Protein AF-A0A4Q5LQJ1-F1 (afdb_monomer_lite)

Radius of gyration: 20.21 Å; chains: 1; bounding box: 76×36×58 Å

Structure (mmCIF, N/CA/C/O backbone):
data_AF-A0A4Q5LQJ1-F1
#
_entry.id   AF-A0A4Q5LQJ1-F1
#
loop_
_atom_site.group_PDB
_atom_site.id
_atom_site.type_symbol
_atom_site.label_atom_id
_atom_site.label_alt_id
_atom_site.label_comp_id
_atom_site.label_asym_id
_atom_site.label_entity_id
_atom_site.label_seq_id
_atom_site.pdbx_PDB_ins_code
_atom_site.Cartn_x
_atom_site.Cartn_y
_atom_site.Cartn_z
_atom_site.occupancy
_atom_site.B_iso_or_equiv
_atom_site.auth_seq_id
_atom_site.auth_comp_id
_atom_site.auth_asym_id
_atom_site.auth_atom_id
_atom_site.pdbx_PDB_model_num
ATOM 1 N N . MET A 1 1 ? -51.916 -8.415 37.589 1.00 42.84 1 MET A N 1
ATOM 2 C CA . MET A 1 1 ? -51.150 -9.551 37.032 1.00 42.84 1 MET A CA 1
ATOM 3 C C . MET A 1 1 ? -51.505 -9.706 35.561 1.00 42.84 1 MET A C 1
ATOM 5 O O . MET A 1 1 ? -52.642 -10.039 35.289 1.00 42.84 1 MET A O 1
ATOM 9 N N . ALA A 1 2 ? -50.569 -9.411 34.656 1.00 40.09 2 ALA A N 1
ATOM 10 C CA . ALA A 1 2 ? -50.370 -10.045 33.343 1.00 40.09 2 ALA A CA 1
ATOM 11 C C . ALA A 1 2 ? -49.259 -9.255 32.630 1.00 40.09 2 ALA A C 1
ATOM 13 O O . ALA A 1 2 ? -49.411 -8.078 32.316 1.00 40.09 2 ALA A O 1
ATOM 14 N N . LYS A 1 3 ? -48.095 -9.889 32.502 1.00 35.66 3 LYS A N 1
ATOM 15 C CA . LYS A 1 3 ? -46.914 -9.402 31.786 1.00 35.66 3 LYS A CA 1
ATOM 16 C C . LYS A 1 3 ? -47.061 -9.749 30.296 1.00 35.66 3 LYS A C 1
ATOM 18 O O . LYS A 1 3 ? -47.553 -10.836 30.024 1.00 35.66 3 LYS A O 1
ATOM 23 N N . ARG A 1 4 ? -46.378 -8.954 29.446 1.00 35.50 4 ARG A N 1
ATOM 24 C CA . ARG A 1 4 ? -45.616 -9.395 28.246 1.00 35.50 4 ARG A CA 1
ATOM 25 C C . ARG A 1 4 ? -46.485 -9.804 27.021 1.00 35.50 4 ARG A C 1
ATOM 27 O O . ARG A 1 4 ? -47.552 -10.355 27.194 1.00 35.50 4 ARG A O 1
ATOM 34 N N . GLU A 1 5 ? -46.154 -9.521 25.756 1.00 34.97 5 GLU A N 1
ATOM 35 C CA . GLU A 1 5 ? -44.853 -9.328 25.096 1.00 34.97 5 GLU A CA 1
ATOM 36 C C . GLU A 1 5 ? -44.957 -8.342 23.923 1.00 34.97 5 GLU A C 1
ATOM 38 O O . GLU A 1 5 ? -45.796 -8.478 23.037 1.00 34.97 5 GLU A O 1
ATOM 43 N N . SER A 1 6 ? -44.056 -7.361 23.899 1.00 35.09 6 SER A N 1
ATOM 44 C CA . SER A 1 6 ? -43.746 -6.555 22.726 1.00 35.09 6 SER A CA 1
ATOM 45 C C . SER A 1 6 ? -42.857 -7.371 21.785 1.00 35.09 6 SER A C 1
ATOM 47 O O . SER A 1 6 ? -41.702 -7.678 22.089 1.00 35.09 6 SER A O 1
ATOM 49 N N . SER A 1 7 ? -43.402 -7.725 20.624 1.00 35.75 7 SER A N 1
ATOM 50 C CA . SER A 1 7 ? -42.690 -8.375 19.526 1.00 35.75 7 SER A CA 1
ATOM 51 C C . SER A 1 7 ? -41.632 -7.430 18.948 1.00 35.75 7 SER A C 1
ATOM 53 O O . SER A 1 7 ? -41.900 -6.617 18.064 1.00 35.75 7 SER A O 1
ATOM 55 N N . THR A 1 8 ? -40.409 -7.525 19.462 1.00 35.72 8 THR A N 1
ATOM 56 C CA . THR A 1 8 ? -39.230 -6.905 18.856 1.00 35.72 8 THR A CA 1
ATOM 57 C C . THR A 1 8 ? -38.833 -7.736 17.640 1.00 35.72 8 THR A C 1
ATOM 59 O O . THR A 1 8 ? -38.260 -8.819 17.758 1.00 35.72 8 THR A O 1
ATOM 62 N N . HIS A 1 9 ? -39.150 -7.229 16.448 1.00 36.88 9 HIS A N 1
ATOM 63 C CA . HIS A 1 9 ? -38.591 -7.726 15.197 1.00 36.88 9 HIS A CA 1
ATOM 64 C C . HIS A 1 9 ? -37.061 -7.600 15.258 1.00 36.88 9 HIS A C 1
ATOM 66 O O . HIS A 1 9 ? -36.495 -6.534 15.023 1.00 36.88 9 HIS A O 1
ATOM 72 N N . LYS A 1 10 ? -36.373 -8.704 15.575 1.00 35.22 10 LYS A N 1
ATOM 73 C CA . LYS A 1 10 ? -34.945 -8.863 15.288 1.00 35.22 10 LYS A CA 1
ATOM 74 C C . LYS A 1 10 ? -34.782 -8.840 13.770 1.00 35.22 10 LYS A C 1
ATOM 76 O O . LYS A 1 10 ? -34.970 -9.861 13.109 1.00 35.22 10 LYS A O 1
ATOM 81 N N . GLN A 1 11 ? -34.442 -7.679 13.215 1.00 36.72 11 GLN A N 1
ATOM 82 C CA . GLN A 1 11 ? -33.848 -7.610 11.885 1.00 36.72 11 GLN A CA 1
ATOM 83 C C . GLN A 1 11 ? -32.551 -8.426 11.925 1.00 36.72 11 GLN A C 1
ATOM 85 O O . GLN A 1 11 ? -31.574 -8.045 12.568 1.00 36.72 11 GLN A O 1
ATOM 90 N N . LYS A 1 12 ? -32.568 -9.595 11.279 1.00 36.19 12 LYS A N 1
ATOM 91 C CA . LYS A 1 12 ? -31.356 -10.346 10.958 1.00 36.19 12 LYS A CA 1
ATOM 92 C C . LYS A 1 12 ? -30.508 -9.461 10.046 1.00 36.19 12 LYS A C 1
ATOM 94 O O . LYS A 1 12 ? -30.896 -9.209 8.909 1.00 36.19 12 LYS A O 1
ATOM 99 N N . GLN A 1 13 ? -29.372 -8.988 10.552 1.00 34.97 13 GLN A N 1
ATOM 100 C CA . GLN A 1 13 ? -28.319 -8.440 9.703 1.00 34.97 13 GLN A CA 1
ATOM 101 C C . GLN A 1 13 ? -27.871 -9.530 8.714 1.00 34.97 13 GLN A C 1
ATOM 103 O O . GLN A 1 13 ? -27.708 -10.684 9.126 1.00 34.97 13 GLN A O 1
ATOM 108 N N . PRO A 1 14 ? -27.692 -9.206 7.423 1.00 34.34 14 PRO A N 1
ATOM 109 C CA . PRO A 1 14 ? -27.139 -10.150 6.467 1.00 34.34 14 PRO A CA 1
ATOM 110 C C . PRO A 1 14 ? -25.692 -10.476 6.858 1.00 34.34 14 PRO A C 1
ATOM 112 O O . PRO A 1 14 ? -24.873 -9.583 7.078 1.00 34.34 14 PRO A O 1
ATOM 115 N N . ALA A 1 15 ? -25.388 -11.770 6.955 1.00 38.59 15 ALA A N 1
ATOM 116 C CA . ALA A 1 15 ? -24.025 -12.263 7.080 1.00 38.59 15 ALA A CA 1
ATOM 117 C C . ALA A 1 15 ? -23.238 -11.836 5.831 1.00 38.59 15 ALA A C 1
ATOM 119 O O . ALA A 1 15 ? -23.571 -12.260 4.727 1.00 38.59 15 ALA A O 1
ATOM 120 N N . GLY A 1 16 ? -22.238 -10.967 6.000 1.00 38.38 16 GLY A N 1
ATOM 121 C CA . GLY A 1 16 ? -21.373 -10.515 4.904 1.00 38.38 16 GLY A CA 1
ATOM 122 C C . GLY A 1 16 ? -21.174 -9.004 4.773 1.00 38.38 16 GLY A C 1
ATOM 123 O O . GLY A 1 16 ? -20.521 -8.578 3.826 1.00 38.38 16 GLY A O 1
ATOM 124 N N . ALA A 1 17 ? -21.686 -8.176 5.689 1.00 33.09 17 ALA A N 1
ATOM 125 C CA . ALA A 1 17 ? -21.249 -6.782 5.745 1.00 33.09 17 ALA A CA 1
ATOM 126 C C . ALA A 1 17 ? -19.784 -6.733 6.229 1.00 33.09 17 ALA A C 1
ATOM 128 O O . ALA A 1 17 ? -19.490 -7.327 7.272 1.00 33.09 17 ALA A O 1
ATOM 129 N N . PRO A 1 18 ? -18.856 -6.073 5.508 1.00 41.44 18 PRO A N 1
ATOM 130 C CA . PRO A 1 18 ? -17.486 -5.935 5.980 1.00 41.44 18 PRO A CA 1
ATOM 131 C C . PRO A 1 18 ? -17.521 -5.225 7.335 1.00 41.44 18 PRO A C 1
ATOM 133 O O . PRO A 1 18 ? -18.136 -4.163 7.460 1.00 41.44 18 PRO A O 1
ATOM 136 N N . LEU A 1 19 ? -16.902 -5.844 8.352 1.00 42.09 19 LEU A N 1
ATOM 137 C CA . LEU A 1 19 ? -16.631 -5.192 9.634 1.00 42.09 19 LEU A CA 1
ATOM 138 C C . LEU A 1 19 ? -16.093 -3.804 9.327 1.00 42.09 19 LEU A C 1
ATOM 140 O O . LEU A 1 19 ? -15.136 -3.728 8.559 1.00 42.09 19 LEU A O 1
ATOM 144 N N . HIS A 1 20 ? -16.735 -2.774 9.894 1.00 45.91 20 HIS A N 1
ATOM 145 C CA . HIS A 1 20 ? -16.397 -1.358 9.770 1.00 45.91 20 HIS A CA 1
ATOM 146 C C . HIS A 1 20 ? -14.928 -1.163 9.403 1.00 45.91 20 HIS A C 1
ATOM 148 O O . HIS A 1 20 ? -14.052 -1.108 10.266 1.00 45.91 20 HIS A O 1
ATOM 154 N N . THR A 1 21 ? -14.666 -1.093 8.100 1.00 51.84 21 THR A N 1
ATOM 155 C CA . THR A 1 21 ? -13.377 -0.673 7.593 1.00 51.84 21 THR A CA 1
ATOM 156 C C . THR A 1 21 ? -13.195 0.721 8.123 1.00 51.84 21 THR A C 1
ATOM 158 O O . THR A 1 21 ? -14.037 1.581 7.864 1.00 51.84 21 THR A O 1
ATOM 161 N N . ALA A 1 22 ? -12.140 0.947 8.899 1.00 55.78 22 ALA A N 1
ATOM 162 C CA . ALA A 1 22 ? -11.704 2.305 9.121 1.00 55.78 22 ALA A CA 1
ATOM 163 C C . ALA A 1 22 ? -11.622 2.958 7.731 1.00 55.78 22 ALA A C 1
ATOM 165 O O . ALA A 1 22 ? -10.994 2.392 6.835 1.00 55.78 22 ALA A O 1
ATOM 166 N N . ASP A 1 23 ? -12.313 4.085 7.528 1.00 74.12 23 ASP A N 1
ATOM 167 C CA . ASP A 1 23 ? -12.280 4.884 6.294 1.00 74.12 23 ASP A CA 1
ATOM 168 C C . ASP A 1 23 ? -10.903 5.551 6.141 1.00 74.12 23 ASP A C 1
ATOM 170 O O . ASP A 1 23 ? -10.759 6.767 6.011 1.00 74.12 23 ASP A O 1
ATOM 174 N N . VAL A 1 24 ? -9.860 4.737 6.229 1.00 87.69 24 VAL A N 1
ATOM 175 C CA . VAL A 1 24 ? -8.495 5.129 6.490 1.00 87.69 24 VAL A CA 1
ATOM 176 C C . VAL A 1 24 ? -7.604 4.485 5.453 1.00 87.69 24 VAL A C 1
ATOM 178 O O . VAL A 1 24 ? -7.597 3.270 5.254 1.00 87.69 24 VAL A O 1
ATOM 181 N N . THR A 1 25 ? -6.794 5.327 4.831 1.00 90.88 25 THR A N 1
ATOM 182 C CA . THR A 1 25 ? -5.714 4.896 3.955 1.00 90.88 25 THR A CA 1
ATOM 183 C C . THR A 1 25 ? -4.382 5.187 4.636 1.00 90.88 25 THR A C 1
ATOM 185 O O . THR A 1 25 ? -4.111 6.321 5.031 1.00 90.88 25 THR A O 1
ATOM 188 N N . LEU A 1 26 ? -3.525 4.178 4.757 1.00 93.12 26 LEU A N 1
ATOM 189 C CA . LEU A 1 26 ? -2.128 4.362 5.131 1.00 93.12 26 LEU A CA 1
ATOM 190 C C . LEU A 1 26 ? -1.334 4.740 3.884 1.00 93.12 26 LEU A C 1
ATOM 192 O O . LEU A 1 26 ? -1.354 4.009 2.892 1.00 93.12 26 LEU A O 1
ATOM 196 N N . LYS A 1 27 ? -0.622 5.865 3.938 1.00 94.50 27 LYS A N 1
ATOM 197 C CA . LYS A 1 27 ? 0.306 6.283 2.888 1.00 94.50 27 LYS A CA 1
ATOM 198 C C . LYS A 1 27 ? 1.734 6.174 3.398 1.00 94.50 27 LYS A C 1
ATOM 200 O O . LYS A 1 27 ? 2.136 6.940 4.270 1.00 94.50 27 LYS A O 1
ATOM 205 N N . PHE A 1 28 ? 2.500 5.280 2.793 1.00 91.94 28 PHE A N 1
ATOM 206 C CA . PHE A 1 28 ? 3.935 5.159 2.986 1.00 91.94 28 PHE A CA 1
ATOM 207 C C . PHE A 1 28 ? 4.669 5.933 1.893 1.00 91.94 28 PHE A C 1
ATOM 209 O O . PHE A 1 28 ? 4.315 5.808 0.724 1.00 91.94 28 PHE A O 1
ATOM 216 N N . THR A 1 29 ? 5.693 6.699 2.258 1.00 89.81 29 THR A N 1
ATOM 217 C CA . THR A 1 29 ? 6.551 7.438 1.325 1.00 89.81 29 THR A CA 1
ATOM 218 C C . THR A 1 29 ? 7.993 6.987 1.504 1.00 89.81 29 THR A C 1
ATOM 220 O O . THR A 1 29 ? 8.502 6.981 2.626 1.00 89.81 29 THR A O 1
ATOM 223 N N . PHE A 1 30 ? 8.642 6.640 0.398 1.00 84.00 30 PHE A N 1
ATOM 224 C CA . PHE A 1 30 ? 10.056 6.307 0.337 1.00 84.00 30 PHE A CA 1
ATOM 225 C C . PHE A 1 30 ? 10.876 7.521 -0.100 1.00 84.00 30 PHE A C 1
ATOM 227 O O . PHE A 1 30 ? 10.671 8.057 -1.192 1.00 84.00 30 PHE A O 1
ATOM 234 N N . ASN A 1 31 ? 11.846 7.909 0.725 1.00 77.06 31 ASN A N 1
ATOM 235 C CA . ASN A 1 31 ? 12.819 8.946 0.390 1.00 77.06 31 ASN A CA 1
ATOM 236 C C . ASN A 1 31 ? 14.144 8.295 -0.025 1.00 77.06 31 ASN A C 1
ATOM 238 O O . ASN A 1 31 ? 14.927 7.887 0.832 1.00 77.06 31 ASN A O 1
ATOM 242 N N . TYR A 1 32 ? 14.395 8.177 -1.330 1.00 68.81 32 TYR A N 1
ATOM 243 C CA . TYR A 1 32 ? 15.648 7.615 -1.844 1.00 68.81 32 TYR A CA 1
ATOM 244 C C . TYR A 1 32 ? 16.710 8.709 -2.021 1.00 68.81 32 TYR A C 1
ATOM 246 O O . TYR A 1 32 ? 16.434 9.697 -2.701 1.00 68.81 32 TYR A O 1
ATOM 254 N N . PRO A 1 33 ? 17.936 8.532 -1.498 1.00 48.44 33 PRO A N 1
ATOM 255 C CA . PRO A 1 33 ? 19.028 9.487 -1.704 1.00 48.44 33 PRO A CA 1
ATOM 256 C C . PRO A 1 33 ? 19.666 9.440 -3.113 1.00 48.44 33 PRO A C 1
ATOM 258 O O . PRO A 1 33 ? 20.594 10.193 -3.380 1.00 48.44 33 PRO A O 1
ATOM 261 N N . GLY A 1 34 ? 19.171 8.611 -4.040 1.00 49.78 34 GLY A N 1
ATOM 262 C CA . GLY A 1 34 ? 19.635 8.550 -5.432 1.00 49.78 34 GLY A CA 1
ATOM 263 C C . GLY A 1 34 ? 18.786 7.595 -6.278 1.00 49.78 34 GLY A C 1
ATOM 264 O O . GLY A 1 34 ? 18.346 6.555 -5.790 1.00 49.78 34 GLY A O 1
ATOM 265 N N . TYR A 1 35 ? 18.514 7.954 -7.537 1.00 44.25 35 TYR A N 1
ATOM 266 C CA . TYR A 1 35 ? 17.724 7.142 -8.471 1.00 44.25 35 TYR A CA 1
ATOM 267 C C . TYR A 1 35 ? 18.637 6.197 -9.264 1.00 44.25 35 TYR A C 1
ATOM 269 O O . TYR A 1 35 ? 19.268 6.608 -10.231 1.00 44.25 35 TYR A O 1
ATOM 277 N N . GLY A 1 36 ? 18.683 4.924 -8.867 1.00 50.81 36 GLY A N 1
ATOM 278 C CA . GLY A 1 36 ? 19.368 3.848 -9.606 1.00 50.81 36 GLY A CA 1
ATOM 279 C C . GLY A 1 36 ? 18.536 2.568 -9.735 1.00 50.81 36 GLY A C 1
ATOM 280 O O . GLY A 1 36 ? 19.068 1.499 -10.005 1.00 50.81 36 GLY A O 1
ATOM 281 N N . CYS A 1 37 ? 17.229 2.651 -9.483 1.00 57.00 37 CYS A N 1
ATOM 282 C CA . CYS A 1 37 ? 16.379 1.488 -9.277 1.00 57.00 37 CYS A CA 1
ATOM 283 C C . CYS A 1 37 ? 15.578 1.109 -10.532 1.00 57.00 37 CYS A C 1
ATOM 285 O O . CYS A 1 37 ? 14.920 1.958 -11.138 1.00 57.00 37 CYS A O 1
ATOM 287 N N . ASN A 1 38 ? 15.551 -0.186 -10.869 1.00 72.38 38 ASN A N 1
ATOM 288 C CA . ASN A 1 38 ? 14.529 -0.742 -11.750 1.00 72.38 38 ASN A CA 1
ATOM 289 C C . ASN A 1 38 ? 13.165 -0.665 -11.043 1.00 72.38 38 ASN A C 1
ATOM 291 O O . ASN A 1 38 ? 12.794 -1.521 -10.237 1.00 72.38 38 ASN A O 1
ATOM 295 N N . ILE A 1 39 ? 12.421 0.399 -11.353 1.00 78.81 39 ILE A N 1
ATOM 296 C CA . ILE A 1 39 ? 11.144 0.760 -10.722 1.00 78.81 39 ILE A CA 1
ATOM 297 C C . ILE A 1 39 ? 10.175 -0.429 -10.674 1.00 78.81 39 ILE A C 1
ATOM 299 O O . ILE A 1 39 ? 9.456 -0.600 -9.691 1.00 78.81 39 ILE A O 1
ATOM 303 N N . ARG A 1 40 ? 10.140 -1.259 -11.723 1.00 80.69 40 ARG A N 1
ATOM 304 C CA . ARG A 1 40 ? 9.214 -2.394 -11.799 1.00 80.69 40 ARG A CA 1
ATOM 305 C C . ARG A 1 40 ? 9.589 -3.497 -10.815 1.00 80.69 40 ARG A C 1
ATOM 307 O O . ARG A 1 40 ? 8.720 -3.976 -10.091 1.00 80.69 40 ARG A O 1
ATOM 314 N N . GLU A 1 41 ? 10.862 -3.877 -10.765 1.00 77.38 41 GLU A N 1
ATOM 315 C CA . GLU A 1 41 ? 11.366 -4.897 -9.833 1.00 77.38 41 GLU A CA 1
ATOM 316 C C . GLU A 1 41 ? 11.150 -4.476 -8.381 1.00 77.38 41 GLU A C 1
ATOM 318 O O . GLU A 1 41 ? 10.720 -5.281 -7.555 1.00 77.38 41 GLU A O 1
ATOM 323 N N . HIS A 1 42 ? 11.332 -3.191 -8.084 1.00 80.00 42 HIS A N 1
ATOM 324 C CA . HIS A 1 42 ? 11.080 -2.674 -6.749 1.00 80.00 42 HIS A CA 1
ATOM 325 C C . HIS A 1 42 ? 9.609 -2.783 -6.327 1.00 80.00 42 HIS A C 1
ATOM 327 O O . HIS A 1 42 ? 9.310 -3.259 -5.229 1.00 80.00 42 HIS A O 1
ATOM 333 N N . LYS A 1 43 ? 8.674 -2.433 -7.218 1.00 84.00 43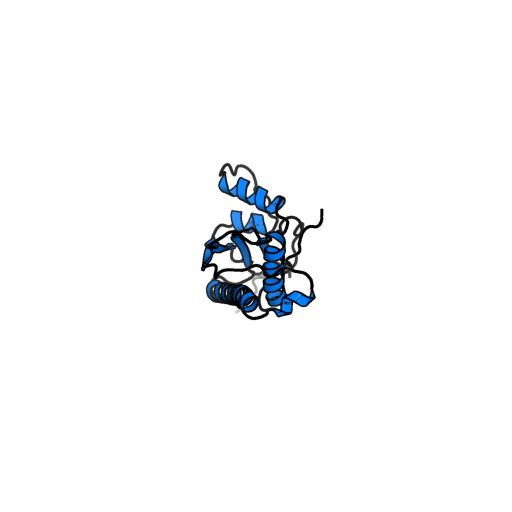 LYS A N 1
ATOM 334 C CA . LYS A 1 43 ? 7.241 -2.636 -6.958 1.00 84.00 43 LYS A CA 1
ATOM 335 C C . LYS A 1 43 ? 6.900 -4.117 -6.752 1.00 84.00 43 LYS A C 1
ATOM 337 O O . LYS A 1 43 ? 6.095 -4.428 -5.877 1.00 84.00 43 LYS A O 1
ATOM 342 N N . ILE A 1 44 ? 7.538 -5.026 -7.500 1.00 83.94 44 ILE A N 1
ATOM 343 C CA . ILE A 1 44 ? 7.381 -6.481 -7.319 1.00 83.94 44 ILE A CA 1
ATOM 344 C C . ILE A 1 44 ? 7.862 -6.913 -5.928 1.00 83.94 44 ILE A C 1
ATOM 346 O O . ILE A 1 44 ? 7.175 -7.693 -5.268 1.00 83.94 44 ILE A O 1
ATOM 350 N N . LEU A 1 45 ? 9.011 -6.416 -5.464 1.00 83.62 45 LEU A N 1
ATOM 351 C CA . LEU A 1 45 ? 9.540 -6.733 -4.133 1.00 83.62 45 LEU A CA 1
ATOM 352 C C . LEU A 1 45 ? 8.617 -6.237 -3.013 1.00 83.62 45 LEU A C 1
ATOM 354 O O . LEU A 1 45 ? 8.328 -6.996 -2.082 1.00 83.62 45 LEU A O 1
ATOM 358 N N . ILE A 1 46 ? 8.089 -5.015 -3.135 1.00 88.31 46 ILE A N 1
ATOM 359 C CA . ILE A 1 46 ? 7.079 -4.486 -2.206 1.00 88.31 46 ILE A CA 1
ATOM 360 C C . ILE A 1 46 ? 5.849 -5.398 -2.192 1.00 88.31 46 ILE A C 1
ATOM 362 O O . ILE A 1 46 ? 5.431 -5.848 -1.125 1.00 88.31 46 ILE A O 1
ATOM 366 N N . ALA A 1 47 ? 5.283 -5.691 -3.368 1.00 89.50 47 ALA A N 1
ATOM 367 C CA . ALA A 1 47 ? 4.084 -6.514 -3.490 1.00 89.50 47 ALA A CA 1
ATOM 368 C C . ALA A 1 47 ? 4.289 -7.903 -2.868 1.00 89.50 47 ALA A C 1
ATOM 370 O O . ALA A 1 47 ? 3.446 -8.355 -2.099 1.00 89.50 47 ALA A O 1
ATOM 371 N N . ARG A 1 48 ? 5.434 -8.551 -3.126 1.00 86.06 48 ARG A N 1
ATOM 372 C CA . ARG A 1 48 ? 5.796 -9.840 -2.513 1.00 86.06 48 ARG A CA 1
ATOM 373 C C . ARG A 1 48 ? 5.862 -9.752 -0.992 1.00 86.06 48 ARG A C 1
ATOM 375 O O . ARG A 1 48 ? 5.219 -10.549 -0.320 1.00 86.06 48 ARG A O 1
ATOM 382 N N . THR A 1 49 ? 6.571 -8.757 -0.464 1.00 89.38 49 THR A N 1
ATOM 383 C CA . THR A 1 49 ? 6.723 -8.552 0.985 1.00 89.38 49 THR A CA 1
ATOM 384 C C . THR A 1 49 ? 5.370 -8.380 1.671 1.00 89.38 49 THR A C 1
ATOM 386 O O . THR A 1 49 ? 5.111 -8.980 2.713 1.00 89.38 49 THR A O 1
ATOM 389 N N . LEU A 1 50 ? 4.478 -7.583 1.082 1.00 91.69 50 LEU A N 1
ATOM 390 C CA . LEU A 1 50 ? 3.143 -7.367 1.631 1.00 91.69 50 LEU A CA 1
ATOM 391 C C . LEU A 1 50 ? 2.248 -8.610 1.462 1.00 91.69 50 LEU A C 1
ATOM 393 O O . LEU A 1 50 ? 1.523 -8.963 2.390 1.00 91.69 50 LEU A O 1
ATOM 397 N N . ASN A 1 51 ? 2.341 -9.321 0.333 1.00 88.50 51 ASN A N 1
ATOM 398 C CA . ASN A 1 51 ? 1.615 -10.574 0.103 1.00 88.50 51 ASN A CA 1
ATOM 399 C C . ASN A 1 51 ? 2.011 -11.668 1.099 1.00 88.50 51 ASN A C 1
ATOM 401 O O . ASN A 1 51 ? 1.152 -12.440 1.519 1.00 88.50 51 ASN A O 1
ATOM 405 N N . GLU A 1 52 ? 3.274 -11.729 1.524 1.00 89.00 52 GLU A N 1
ATOM 406 C CA . GLU A 1 52 ? 3.693 -12.658 2.576 1.00 89.00 52 GLU A CA 1
ATOM 407 C C . GLU A 1 52 ? 2.950 -12.399 3.892 1.00 89.00 52 GLU A C 1
ATOM 409 O O . GLU A 1 52 ? 2.495 -13.349 4.531 1.00 89.00 52 GLU A O 1
ATOM 414 N N . LEU A 1 53 ? 2.779 -11.131 4.285 1.00 91.19 53 LEU A N 1
ATOM 415 C CA . LEU A 1 53 ? 2.008 -10.772 5.482 1.00 91.19 53 LEU A CA 1
ATOM 416 C C . LEU A 1 53 ? 0.539 -11.189 5.342 1.00 91.19 53 LEU A C 1
ATOM 418 O O . LEU A 1 53 ? -0.038 -11.719 6.294 1.00 91.19 53 LEU A O 1
ATOM 422 N N . VAL A 1 54 ? -0.039 -11.002 4.150 1.00 89.06 54 VAL A N 1
ATOM 423 C CA . VAL A 1 54 ? -1.416 -11.423 3.853 1.00 89.06 54 VAL A CA 1
ATOM 424 C C . VAL A 1 54 ? -1.559 -12.944 3.908 1.00 89.06 54 VAL A C 1
ATOM 426 O O . VAL A 1 54 ? -2.453 -13.449 4.581 1.00 89.06 54 VAL A O 1
ATOM 429 N N . SER A 1 55 ? -0.639 -13.695 3.298 1.00 86.12 55 SER A N 1
ATOM 430 C CA . SER A 1 55 ? -0.668 -15.168 3.308 1.00 86.12 55 SER A CA 1
ATOM 431 C C . SER A 1 55 ? -0.529 -15.773 4.708 1.00 86.12 55 SER A C 1
ATOM 433 O O . SER A 1 55 ? -1.059 -16.848 4.973 1.00 86.12 55 SER A O 1
ATOM 435 N N . LYS A 1 56 ? 0.154 -15.070 5.621 1.00 90.06 56 LYS A N 1
ATOM 436 C CA . LYS A 1 56 ? 0.318 -15.467 7.028 1.00 90.06 56 LYS A CA 1
ATOM 437 C C . LYS A 1 56 ? -0.873 -15.051 7.901 1.00 90.06 56 LYS A C 1
ATOM 439 O O . LYS A 1 56 ? -0.837 -15.286 9.105 1.00 90.06 56 LYS A O 1
ATOM 444 N N . GLY A 1 57 ? -1.886 -14.392 7.332 1.00 86.56 57 GLY A N 1
ATOM 445 C CA . GLY A 1 57 ? -3.033 -13.856 8.069 1.00 86.56 57 GLY A CA 1
ATOM 446 C C . GLY A 1 57 ? -2.684 -12.697 9.011 1.00 86.56 57 GLY A C 1
ATOM 447 O O . GLY A 1 57 ? -3.474 -12.364 9.886 1.00 86.56 57 GLY A O 1
ATOM 448 N N . GLN A 1 58 ? -1.502 -12.088 8.860 1.00 90.69 58 GLN A N 1
ATOM 449 C CA . GLN A 1 58 ? -1.037 -10.983 9.711 1.00 90.69 58 GLN A CA 1
ATOM 450 C C . GLN A 1 58 ? -1.542 -9.620 9.227 1.00 90.69 58 GLN A C 1
ATOM 452 O O . GLN A 1 58 ? -1.499 -8.641 9.969 1.00 90.69 58 GLN A O 1
ATOM 457 N N . LEU A 1 59 ? -1.972 -9.547 7.968 1.00 89.94 59 LEU A N 1
ATOM 458 C CA . LEU A 1 59 ? -2.444 -8.335 7.324 1.00 89.94 59 LEU A CA 1
ATOM 459 C C . LEU A 1 59 ? -3.606 -8.677 6.393 1.00 89.94 59 LEU A C 1
ATOM 461 O O . LEU A 1 59 ? -3.557 -9.653 5.655 1.00 89.94 59 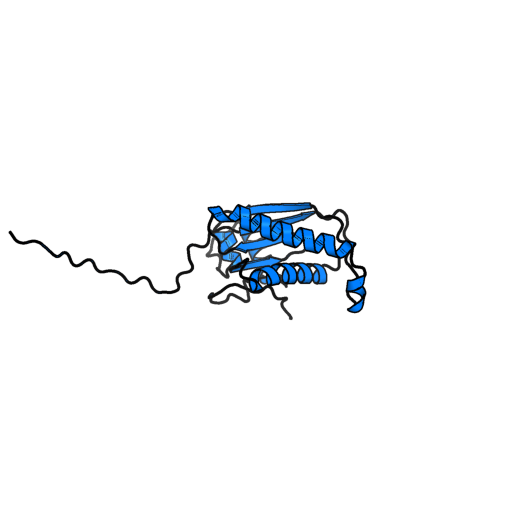LEU A O 1
ATOM 465 N N . VAL A 1 60 ? -4.638 -7.847 6.393 1.00 89.06 60 VAL A N 1
ATOM 466 C CA . VAL A 1 60 ? -5.754 -7.934 5.448 1.00 89.06 60 VAL A CA 1
ATOM 467 C C . VAL A 1 60 ? -5.837 -6.577 4.761 1.00 89.06 60 VAL A C 1
ATOM 469 O O . VAL A 1 60 ? -5.836 -5.547 5.433 1.00 89.06 60 VAL A O 1
ATOM 472 N N .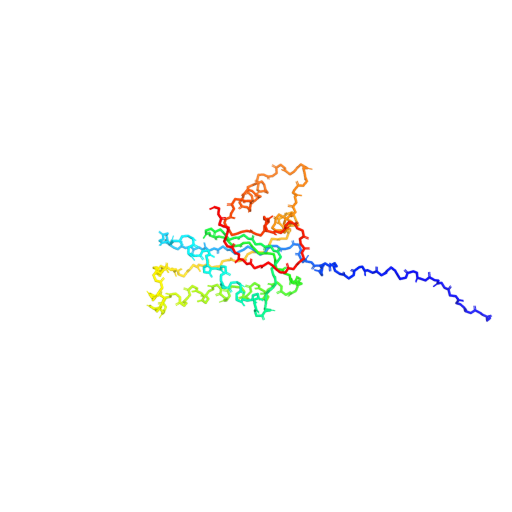 ILE A 1 61 ? -5.848 -6.562 3.428 1.00 88.00 61 ILE A N 1
ATOM 473 C CA . ILE A 1 61 ? -5.825 -5.338 2.616 1.00 88.00 61 ILE A CA 1
ATOM 474 C C . ILE A 1 61 ? -7.041 -5.344 1.698 1.00 88.00 61 ILE A C 1
ATOM 476 O O . ILE A 1 61 ? -7.237 -6.303 0.958 1.00 88.00 61 ILE A O 1
ATOM 480 N N . TYR A 1 62 ? -7.837 -4.279 1.714 1.00 85.75 62 TYR A N 1
ATOM 481 C CA . TYR A 1 62 ? -8.993 -4.123 0.821 1.00 85.75 62 TYR A CA 1
ATOM 482 C C . TYR A 1 62 ? -8.714 -3.243 -0.394 1.00 85.75 62 TYR A C 1
ATOM 484 O O . TYR A 1 62 ? -9.458 -3.277 -1.370 1.00 85.75 62 TYR A O 1
ATOM 492 N N . GLY A 1 63 ? -7.646 -2.452 -0.354 1.00 87.12 63 GLY A N 1
ATOM 493 C CA . GLY A 1 63 ? -7.261 -1.596 -1.464 1.00 87.12 63 GLY A CA 1
ATOM 494 C C . GLY A 1 63 ? -5.791 -1.224 -1.404 1.00 87.12 63 GLY A C 1
ATOM 495 O O . GLY A 1 63 ? -5.230 -1.074 -0.318 1.00 87.12 63 GLY A O 1
ATOM 496 N N . TYR A 1 64 ? -5.163 -1.085 -2.568 1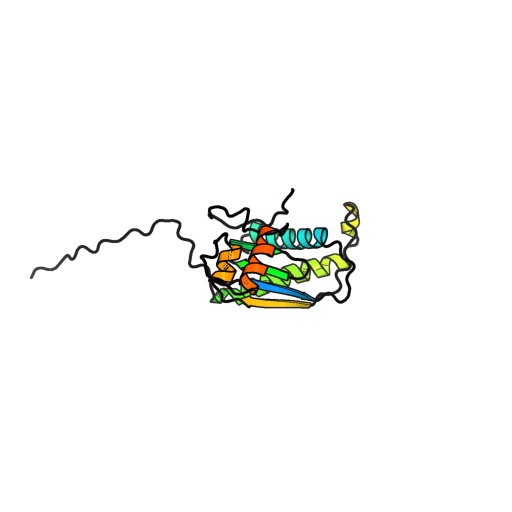.00 90.75 64 TYR A N 1
ATOM 497 C CA . TYR A 1 64 ? -3.771 -0.685 -2.668 1.00 90.75 64 TYR A CA 1
ATOM 498 C C . TYR A 1 64 ? -3.443 0.099 -3.944 1.00 90.75 64 TYR A C 1
ATOM 500 O O . TYR A 1 64 ? -4.109 -0.004 -4.982 1.00 90.75 64 TYR A O 1
ATOM 508 N N . LEU A 1 65 ? -2.348 0.851 -3.864 1.00 91.75 65 LEU A N 1
ATOM 509 C CA . LEU A 1 65 ? -1.612 1.400 -4.998 1.00 91.75 65 LEU A CA 1
ATOM 510 C C . LEU A 1 65 ? -0.123 1.431 -4.656 1.00 91.75 65 LEU A C 1
ATOM 512 O O . LEU A 1 65 ? 0.260 2.033 -3.653 1.00 91.75 65 LEU A O 1
ATOM 516 N N . ILE A 1 66 ? 0.710 0.829 -5.506 1.00 90.69 66 ILE A N 1
ATOM 517 C CA . ILE A 1 66 ? 2.173 0.883 -5.384 1.00 90.69 66 ILE A CA 1
ATOM 518 C C . ILE A 1 66 ? 2.733 1.759 -6.513 1.00 90.69 66 ILE A C 1
ATOM 520 O O . ILE A 1 66 ? 2.762 1.379 -7.690 1.00 90.69 66 ILE A O 1
ATOM 524 N N . ASN A 1 67 ? 3.195 2.948 -6.138 1.00 88.19 67 ASN A N 1
ATOM 525 C CA . ASN A 1 67 ? 3.881 3.895 -7.012 1.00 88.19 67 ASN A CA 1
ATOM 526 C C . ASN A 1 67 ? 5.404 3.754 -6.882 1.00 88.19 67 ASN A C 1
ATOM 528 O O . ASN A 1 67 ? 5.915 2.826 -6.267 1.00 88.19 67 ASN A O 1
ATOM 532 N N . VAL A 1 68 ? 6.141 4.662 -7.525 1.00 83.06 68 VAL A N 1
ATOM 533 C CA . VAL A 1 68 ? 7.612 4.686 -7.479 1.00 83.06 68 VAL A CA 1
ATOM 534 C C . VAL A 1 68 ? 8.122 5.034 -6.080 1.00 83.06 68 VAL A C 1
ATOM 536 O O . VAL A 1 68 ? 9.064 4.423 -5.598 1.00 83.06 68 VAL A O 1
ATOM 539 N N . THR A 1 69 ? 7.493 6.013 -5.435 1.00 84.94 69 THR A N 1
ATOM 540 C CA . THR A 1 69 ? 7.932 6.572 -4.149 1.00 84.94 69 THR A CA 1
ATOM 541 C C . THR A 1 69 ? 6.875 6.452 -3.062 1.00 84.94 69 THR A C 1
ATOM 543 O O . THR A 1 69 ? 7.109 6.874 -1.937 1.00 84.94 69 THR A O 1
ATOM 546 N N . GLU A 1 70 ? 5.699 5.911 -3.374 1.00 90.75 70 GLU A N 1
ATOM 547 C CA . GLU A 1 70 ? 4.562 5.913 -2.460 1.00 90.75 70 GLU A CA 1
ATOM 548 C C . GLU A 1 70 ? 3.822 4.578 -2.497 1.00 90.75 70 GLU A C 1
ATOM 550 O O . GLU A 1 70 ? 3.631 4.000 -3.569 1.00 90.75 70 GLU A O 1
ATOM 555 N N . ILE A 1 71 ? 3.348 4.127 -1.339 1.00 92.75 71 ILE A N 1
ATOM 556 C CA . ILE A 1 71 ? 2.412 3.010 -1.209 1.00 92.75 71 ILE A CA 1
ATOM 557 C C . ILE A 1 71 ? 1.177 3.528 -0.496 1.00 92.75 71 ILE A C 1
ATOM 559 O O . ILE A 1 71 ? 1.283 4.114 0.577 1.00 92.75 71 ILE A O 1
ATOM 563 N N . TYR A 1 72 ? 0.012 3.270 -1.068 1.00 93.50 72 TYR A N 1
ATOM 564 C CA . TYR A 1 72 ? -1.272 3.508 -0.427 1.00 93.50 72 TYR A CA 1
ATOM 565 C C . TYR A 1 72 ? -1.892 2.159 -0.101 1.00 93.50 72 TYR A C 1
ATOM 567 O O . TYR A 1 72 ? -1.963 1.317 -0.994 1.00 93.50 72 TYR A O 1
ATOM 575 N N . LEU A 1 73 ? -2.322 1.955 1.143 1.00 92.88 73 LEU A N 1
ATOM 576 C CA . LEU A 1 73 ? -2.949 0.720 1.614 1.00 92.88 73 LEU A CA 1
ATOM 577 C C . LEU A 1 73 ? -4.218 1.040 2.402 1.00 92.88 73 LEU A C 1
ATOM 579 O O . LEU A 1 73 ? -4.204 1.907 3.273 1.00 92.88 73 LEU A O 1
ATOM 583 N N . VAL A 1 74 ? -5.284 0.292 2.143 1.00 91.38 74 VAL A N 1
ATOM 584 C CA . VAL A 1 74 ? -6.515 0.288 2.941 1.00 91.38 74 VAL A CA 1
ATOM 585 C C . VAL A 1 74 ? -6.531 -1.006 3.758 1.00 91.38 74 VAL A C 1
ATOM 587 O O . VAL A 1 74 ? -6.913 -2.051 3.221 1.00 91.38 74 VAL A O 1
ATOM 590 N N . PRO A 1 75 ? -6.047 -0.991 5.014 1.00 90.81 75 PRO A N 1
ATOM 591 C CA . PRO A 1 75 ? -6.034 -2.180 5.854 1.00 90.81 75 PRO A CA 1
ATOM 592 C C . PRO A 1 75 ? -7.434 -2.491 6.398 1.00 90.81 75 PRO A C 1
ATOM 594 O O . PRO A 1 75 ? -8.203 -1.593 6.736 1.00 90.81 75 PRO A O 1
ATOM 597 N N . ALA A 1 76 ? -7.746 -3.775 6.545 1.00 88.38 76 ALA A N 1
ATOM 598 C CA . ALA A 1 76 ? -8.904 -4.220 7.307 1.00 88.38 76 ALA A CA 1
ATOM 599 C C . ALA A 1 76 ? -8.519 -4.343 8.784 1.00 88.38 76 ALA A C 1
ATOM 601 O O . ALA A 1 76 ? -8.157 -5.419 9.259 1.00 88.38 76 ALA A O 1
ATOM 602 N N . CYS A 1 77 ? -8.539 -3.226 9.499 1.00 86.44 77 CYS A N 1
ATOM 603 C CA . CYS A 1 77 ? -8.298 -3.215 10.935 1.00 86.44 77 CYS A CA 1
ATOM 604 C C . CYS A 1 77 ? -9.130 -2.143 11.631 1.00 86.44 77 CYS A C 1
ATOM 606 O O . CYS A 1 77 ? -9.662 -1.218 11.008 1.00 86.44 77 CYS A O 1
ATOM 608 N N . GLU A 1 78 ? -9.227 -2.268 12.948 1.00 85.88 78 GLU A N 1
ATOM 609 C CA . GLU A 1 78 ? -9.853 -1.245 13.772 1.00 85.88 78 GLU A CA 1
ATOM 610 C C . GLU A 1 78 ? -8.906 -0.054 13.984 1.00 85.88 78 GLU A C 1
ATOM 612 O O . GLU A 1 78 ? -7.681 -0.196 14.011 1.00 85.88 78 GLU A O 1
ATOM 617 N N . LYS A 1 79 ? -9.462 1.141 14.232 1.00 85.00 79 LYS A N 1
ATOM 618 C CA . LYS A 1 79 ? -8.667 2.371 14.428 1.00 85.00 79 LYS A CA 1
ATOM 619 C C . LYS A 1 79 ? -7.603 2.231 15.529 1.00 85.00 79 LYS A C 1
ATOM 621 O O . LYS A 1 79 ? -6.499 2.748 15.383 1.00 85.00 79 LYS A O 1
ATOM 626 N N . ARG A 1 80 ? -7.906 1.496 16.608 1.00 86.25 80 ARG A N 1
ATOM 627 C CA . ARG A 1 80 ? -6.970 1.237 17.723 1.00 86.25 80 ARG A CA 1
ATOM 628 C C . ARG A 1 80 ? -5.770 0.365 17.331 1.00 86.25 80 ARG A C 1
ATOM 630 O O . ARG A 1 80 ? -4.743 0.416 17.998 1.00 86.25 80 ARG A O 1
ATOM 637 N N . GLU A 1 81 ? -5.881 -0.402 16.250 1.00 89.19 81 GLU A N 1
ATOM 638 C CA . GLU A 1 81 ? -4.846 -1.322 15.766 1.00 89.19 81 GLU A CA 1
ATOM 639 C C . GLU A 1 81 ? -3.973 -0.699 14.669 1.00 89.19 81 GLU A C 1
ATOM 641 O O . GLU A 1 81 ? -2.931 -1.257 14.323 1.00 89.19 81 GLU A O 1
ATOM 646 N N . LEU A 1 82 ? -4.343 0.480 14.148 1.00 89.19 82 LEU A N 1
ATOM 647 C CA . LEU A 1 82 ? -3.619 1.156 13.063 1.00 89.19 82 LEU A CA 1
ATOM 648 C C . LEU A 1 82 ? -2.130 1.333 13.364 1.00 89.19 82 LEU A C 1
ATOM 650 O O . LEU A 1 82 ? -1.307 1.100 12.485 1.00 89.19 82 LEU A O 1
ATOM 654 N N . GLY A 1 83 ? -1.768 1.686 14.601 1.00 89.62 83 GLY A N 1
ATOM 655 C CA . GLY A 1 83 ? -0.363 1.828 14.993 1.00 89.62 83 GLY A CA 1
ATOM 656 C C . GLY A 1 83 ? 0.419 0.513 14.897 1.00 89.62 83 GLY A C 1
ATOM 657 O O . GLY A 1 83 ? 1.564 0.501 14.443 1.00 89.62 83 GLY A O 1
ATOM 658 N N . ALA A 1 84 ? -0.208 -0.609 15.264 1.00 91.81 84 ALA A N 1
ATOM 659 C CA . ALA A 1 84 ? 0.398 -1.934 15.156 1.00 91.81 84 ALA A CA 1
ATOM 660 C C . ALA A 1 84 ? 0.529 -2.373 13.690 1.00 91.81 84 ALA A C 1
ATOM 662 O O . ALA A 1 84 ? 1.592 -2.847 13.290 1.00 91.81 84 ALA A O 1
ATOM 663 N N . VAL A 1 85 ? -0.506 -2.140 12.875 1.00 91.75 85 VAL A N 1
ATOM 664 C CA . VAL A 1 85 ? -0.490 -2.421 11.429 1.00 91.75 85 VAL A CA 1
ATOM 665 C C . VAL A 1 85 ? 0.574 -1.585 10.715 1.00 91.75 85 VAL A C 1
ATOM 667 O O . VAL A 1 85 ? 1.381 -2.121 9.954 1.00 91.75 85 VAL A O 1
ATOM 670 N N . GLN A 1 86 ? 0.644 -0.285 11.009 1.00 92.19 86 GLN A N 1
ATOM 671 C CA . GLN A 1 86 ? 1.668 0.614 10.481 1.00 92.19 86 GLN A CA 1
ATOM 672 C C . GLN A 1 86 ? 3.071 0.121 10.834 1.00 92.19 86 GLN A C 1
ATOM 674 O O . GLN A 1 86 ? 3.943 0.077 9.962 1.00 92.19 86 GLN A O 1
ATOM 679 N N . LYS A 1 87 ? 3.298 -0.262 12.096 1.00 91.44 87 LYS A N 1
ATOM 680 C CA . LYS A 1 87 ? 4.590 -0.787 12.545 1.00 91.44 87 LYS A CA 1
ATOM 681 C C . LYS A 1 87 ? 4.942 -2.094 11.834 1.00 91.44 87 LYS A C 1
ATOM 683 O O . LYS A 1 87 ? 6.043 -2.199 11.305 1.00 91.44 87 LYS A O 1
ATOM 688 N N . LEU A 1 88 ? 4.006 -3.040 11.747 1.00 93.81 88 LEU A N 1
ATOM 689 C CA . LEU A 1 88 ? 4.195 -4.324 11.064 1.00 93.81 88 LEU A CA 1
ATOM 690 C C . LEU A 1 88 ? 4.648 -4.132 9.610 1.00 93.81 88 LEU A C 1
ATOM 692 O O . LEU A 1 88 ? 5.637 -4.729 9.181 1.00 93.81 88 LEU A O 1
ATOM 696 N N . ILE A 1 89 ? 3.946 -3.271 8.870 1.00 92.75 89 ILE A N 1
ATOM 697 C CA . ILE A 1 89 ? 4.263 -2.967 7.470 1.00 92.75 89 ILE A CA 1
ATOM 698 C C . ILE A 1 89 ? 5.620 -2.262 7.372 1.00 92.75 89 ILE A C 1
ATOM 700 O O . ILE A 1 89 ? 6.463 -2.654 6.567 1.00 92.75 89 ILE A O 1
ATOM 704 N N . THR A 1 90 ? 5.861 -1.264 8.225 1.00 90.69 90 THR A N 1
ATOM 705 C CA . THR A 1 90 ? 7.131 -0.522 8.272 1.00 90.69 90 THR A CA 1
ATOM 706 C C . THR A 1 90 ? 8.313 -1.460 8.510 1.00 90.69 90 THR A C 1
ATOM 708 O O . THR A 1 90 ? 9.318 -1.376 7.805 1.00 90.69 90 THR A O 1
ATOM 711 N N . ASP A 1 91 ? 8.195 -2.374 9.471 1.00 90.06 91 ASP A N 1
ATOM 712 C CA . ASP A 1 91 ? 9.248 -3.326 9.819 1.00 90.06 91 ASP A CA 1
ATOM 713 C C . ASP A 1 91 ? 9.466 -4.357 8.703 1.00 90.06 91 ASP A C 1
ATOM 715 O O . ASP A 1 91 ? 10.603 -4.746 8.431 1.00 90.06 91 ASP A O 1
ATOM 719 N N . ALA A 1 92 ? 8.408 -4.790 8.013 1.00 89.81 92 ALA A N 1
ATOM 720 C CA . ALA A 1 92 ? 8.525 -5.668 6.849 1.00 89.81 92 ALA A CA 1
ATOM 721 C C . ALA A 1 92 ? 9.251 -4.980 5.680 1.00 89.81 92 ALA A C 1
ATOM 723 O O . ALA A 1 92 ? 10.223 -5.529 5.161 1.00 89.81 92 ALA A O 1
ATOM 724 N N . LEU A 1 93 ? 8.854 -3.754 5.327 1.00 87.69 93 LEU A N 1
ATOM 725 C CA . LEU A 1 93 ? 9.483 -2.986 4.249 1.00 87.69 93 LEU A CA 1
ATOM 726 C C . LEU A 1 93 ? 10.939 -2.628 4.579 1.00 87.69 93 LEU A C 1
ATOM 728 O O . LEU A 1 93 ? 11.820 -2.791 3.738 1.00 87.69 93 LEU A O 1
ATOM 732 N N . LYS A 1 94 ? 11.236 -2.229 5.823 1.00 84.25 94 LYS A N 1
ATOM 733 C CA . LYS A 1 94 ? 12.619 -1.984 6.264 1.00 84.25 94 LYS A CA 1
ATOM 734 C C . LYS A 1 94 ? 13.471 -3.250 6.230 1.00 84.25 94 LYS A C 1
ATOM 736 O O . LYS A 1 94 ? 14.647 -3.162 5.886 1.00 84.25 94 LYS A O 1
ATOM 741 N N . ARG A 1 95 ? 12.915 -4.414 6.588 1.00 83.44 95 ARG A N 1
ATOM 742 C CA . ARG A 1 95 ? 13.628 -5.697 6.475 1.00 83.44 95 ARG A CA 1
ATOM 743 C C . ARG A 1 95 ? 13.935 -6.031 5.022 1.00 83.44 95 ARG A C 1
ATOM 745 O O . ARG A 1 95 ? 15.097 -6.277 4.732 1.00 83.44 95 ARG A O 1
ATOM 752 N N . MET A 1 96 ? 12.952 -5.931 4.126 1.00 82.38 96 MET A N 1
ATOM 753 C CA . MET A 1 96 ? 13.150 -6.098 2.679 1.00 82.38 96 MET A CA 1
ATOM 754 C C . MET A 1 96 ? 14.311 -5.225 2.176 1.00 82.38 96 MET A C 1
ATOM 756 O O . MET A 1 96 ? 15.236 -5.729 1.549 1.00 82.38 96 MET A O 1
ATOM 760 N N . MET A 1 97 ? 14.324 -3.941 2.544 1.00 76.00 97 MET A N 1
ATOM 761 C CA . MET A 1 97 ? 15.373 -2.997 2.136 1.00 76.00 97 MET A CA 1
ATOM 762 C C . MET A 1 97 ? 16.756 -3.269 2.750 1.00 76.00 97 MET A C 1
ATOM 764 O O . MET A 1 97 ? 17.765 -2.818 2.214 1.00 76.00 97 MET A O 1
ATOM 768 N N . ARG A 1 98 ? 16.829 -3.944 3.905 1.00 71.88 98 ARG A N 1
ATOM 769 C CA . ARG A 1 98 ? 18.098 -4.309 4.562 1.00 71.88 98 ARG A CA 1
ATOM 770 C C . ARG A 1 98 ? 18.648 -5.631 4.043 1.00 71.88 98 ARG A C 1
ATOM 772 O O . ARG A 1 98 ? 19.850 -5.729 3.833 1.00 71.88 98 ARG A O 1
ATOM 779 N N . SER A 1 99 ? 17.785 -6.623 3.839 1.00 60.19 99 SER A N 1
ATOM 780 C CA . SER A 1 99 ? 18.158 -7.946 3.331 1.00 60.19 99 SER A CA 1
ATOM 781 C C . SER A 1 99 ? 18.740 -7.885 1.918 1.00 60.19 99 SER A C 1
ATOM 783 O O . SER A 1 99 ? 19.600 -8.698 1.585 1.00 60.19 99 SER A O 1
ATOM 785 N N . ASP A 1 100 ? 18.361 -6.881 1.127 1.00 53.16 100 ASP A N 1
ATOM 786 C CA . ASP A 1 100 ? 18.957 -6.624 -0.191 1.00 53.16 100 ASP A CA 1
ATOM 787 C C . ASP A 1 100 ? 20.446 -6.214 -0.105 1.00 53.16 100 ASP A C 1
ATOM 789 O O . ASP A 1 100 ? 21.214 -6.436 -1.033 1.00 53.16 100 ASP A O 1
ATOM 793 N N . LYS A 1 101 ? 20.903 -5.681 1.042 1.00 49.09 101 LYS A N 1
ATOM 794 C CA . LYS A 1 101 ? 22.302 -5.252 1.238 1.00 49.09 101 LYS A CA 1
ATOM 795 C C . LYS A 1 101 ? 23.254 -6.368 1.663 1.00 49.09 101 LYS A C 1
ATOM 797 O O . LYS A 1 101 ? 24.455 -6.255 1.448 1.00 49.09 101 LYS A O 1
ATOM 802 N N . THR A 1 102 ? 22.752 -7.409 2.326 1.00 42.38 102 THR A N 1
ATOM 803 C CA . THR A 1 102 ? 23.584 -8.461 2.947 1.00 42.38 102 THR A CA 1
ATOM 804 C C . THR A 1 102 ? 23.651 -9.750 2.145 1.00 42.38 102 THR A C 1
ATOM 806 O O . THR A 1 102 ? 24.500 -10.592 2.421 1.00 42.38 102 THR A O 1
ATOM 809 N N . THR A 1 103 ? 22.776 -9.923 1.159 1.00 43.31 103 THR A N 1
ATOM 810 C CA . THR A 1 103 ? 22.642 -11.187 0.436 1.00 43.31 103 THR A CA 1
ATOM 811 C C . THR A 1 103 ? 22.973 -10.954 -1.031 1.00 43.31 103 THR A C 1
ATOM 813 O O . THR A 1 103 ? 22.095 -10.702 -1.848 1.00 43.31 103 THR A O 1
ATOM 816 N N . GLY A 1 104 ? 24.248 -11.130 -1.392 1.00 44.31 104 GLY A N 1
ATOM 817 C CA . GLY A 1 104 ? 24.682 -11.308 -2.788 1.00 44.31 104 GLY A CA 1
ATOM 818 C C . GLY A 1 104 ? 24.090 -12.556 -3.470 1.00 44.31 104 GLY A C 1
ATOM 819 O O . GLY A 1 104 ? 24.504 -12.918 -4.560 1.00 44.31 104 GLY A O 1
ATOM 820 N N . ASP A 1 105 ? 23.117 -13.214 -2.840 1.00 39.59 105 ASP A N 1
ATOM 821 C CA . ASP A 1 105 ? 22.558 -14.514 -3.206 1.00 39.59 105 ASP A CA 1
ATOM 822 C C . ASP A 1 105 ? 21.241 -14.399 -4.005 1.00 39.59 105 ASP A C 1
ATOM 824 O O . ASP A 1 105 ? 20.739 -15.374 -4.563 1.00 39.59 105 ASP A O 1
ATOM 828 N N . ILE A 1 106 ? 20.704 -13.178 -4.174 1.00 45.53 106 ILE A N 1
ATOM 829 C CA . ILE A 1 106 ? 19.654 -12.897 -5.178 1.00 45.53 106 ILE A CA 1
ATOM 830 C C . ILE A 1 106 ? 20.244 -12.933 -6.611 1.00 45.53 106 ILE A C 1
ATOM 832 O O . ILE A 1 106 ? 19.504 -13.025 -7.596 1.00 45.53 106 ILE A O 1
ATOM 836 N N . MET A 1 107 ? 21.579 -12.987 -6.748 1.00 38.75 107 MET A N 1
ATOM 837 C CA . MET A 1 107 ? 22.278 -13.125 -8.035 1.00 38.75 107 MET A CA 1
ATOM 838 C C . MET A 1 107 ? 21.925 -14.405 -8.814 1.00 38.75 107 MET A C 1
ATOM 840 O O . MET A 1 107 ? 22.085 -14.426 -10.032 1.00 38.75 107 MET A O 1
ATOM 844 N N . ASN A 1 108 ? 21.363 -15.438 -8.177 1.00 40.50 108 ASN A N 1
ATOM 845 C CA . ASN A 1 108 ? 21.047 -16.704 -8.853 1.00 40.50 108 ASN A CA 1
ATOM 846 C C . ASN A 1 108 ? 19.761 -16.695 -9.708 1.00 40.50 108 ASN A C 1
ATOM 848 O O . ASN A 1 108 ? 19.445 -17.702 -10.341 1.00 40.50 108 ASN A O 1
ATOM 852 N N . LYS A 1 109 ? 19.009 -15.583 -9.770 1.00 43.75 109 LYS A N 1
ATOM 853 C CA . LYS A 1 109 ? 17.810 -15.460 -10.636 1.00 43.75 109 LYS A CA 1
ATOM 854 C C . LYS A 1 109 ? 17.827 -14.269 -11.603 1.00 43.75 109 LYS A C 1
ATOM 856 O O . LYS A 1 109 ? 16.775 -13.898 -12.112 1.00 43.75 109 LYS A O 1
ATOM 861 N N . GLY A 1 110 ? 18.993 -13.680 -11.877 1.00 37.75 110 GLY A N 1
ATOM 862 C CA . GLY A 1 110 ? 19.149 -12.664 -12.931 1.00 37.75 110 GLY A CA 1
ATOM 863 C C . GLY A 1 110 ? 18.538 -11.286 -12.637 1.00 37.75 110 GLY A C 1
ATOM 864 O O . GLY A 1 110 ? 18.576 -10.416 -13.503 1.00 37.75 110 GLY A O 1
ATOM 865 N N . TYR A 1 111 ? 18.017 -11.056 -11.431 1.00 41.22 111 TYR A N 1
ATOM 866 C CA . TYR A 1 111 ? 17.560 -9.737 -10.995 1.00 41.22 111 TYR A CA 1
ATOM 867 C C . TYR A 1 111 ? 18.764 -8.984 -10.421 1.00 41.22 111 TYR A C 1
ATOM 869 O O . TYR A 1 111 ? 19.317 -9.382 -9.395 1.00 41.22 111 TYR A O 1
ATOM 877 N N . LYS A 1 112 ? 19.225 -7.935 -11.115 1.00 40.88 112 LYS A N 1
ATOM 878 C CA . LYS A 1 112 ? 20.301 -7.073 -10.609 1.00 40.88 112 LYS A CA 1
ATOM 879 C C . LYS A 1 112 ? 19.797 -6.379 -9.346 1.00 40.88 112 LYS A C 1
ATOM 881 O O . LYS A 1 112 ? 18.825 -5.635 -9.397 1.00 40.88 112 LYS A O 1
ATOM 886 N N . ILE A 1 113 ? 20.473 -6.661 -8.237 1.00 44.94 113 ILE A N 1
ATOM 887 C CA . ILE A 1 113 ? 20.185 -6.126 -6.907 1.00 44.94 113 ILE A CA 1
ATOM 888 C C . ILE A 1 113 ? 20.109 -4.604 -6.998 1.00 44.94 113 ILE A C 1
ATOM 890 O O . ILE A 1 113 ? 21.052 -3.933 -7.425 1.00 44.94 113 ILE A O 1
ATOM 894 N N . VAL A 1 114 ? 18.938 -4.082 -6.652 1.00 49.03 114 VAL A N 1
ATOM 895 C CA . VAL A 1 114 ? 18.695 -2.654 -6.541 1.00 49.03 114 VAL A CA 1
ATOM 896 C C . VAL A 1 114 ? 19.470 -2.204 -5.316 1.00 49.03 114 VAL A C 1
ATOM 898 O O . VAL A 1 114 ? 19.210 -2.683 -4.217 1.00 49.03 114 VAL A O 1
ATOM 901 N N . ASP A 1 115 ? 20.402 -1.268 -5.481 1.00 45.88 115 ASP A N 1
ATOM 902 C CA . ASP A 1 115 ? 21.047 -0.618 -4.344 1.00 45.88 115 ASP A CA 1
ATOM 903 C C . ASP A 1 115 ? 20.002 0.277 -3.662 1.00 45.88 115 ASP A C 1
ATOM 905 O O . ASP A 1 115 ? 19.862 1.477 -3.919 1.00 45.88 115 ASP A O 1
ATOM 909 N N . MET A 1 116 ? 19.146 -0.349 -2.854 1.00 51.62 116 MET A N 1
ATOM 910 C CA . MET A 1 116 ? 18.201 0.337 -2.001 1.00 51.62 116 MET A CA 1
ATOM 911 C C . MET A 1 116 ? 19.027 0.958 -0.880 1.00 51.62 116 MET A C 1
ATOM 913 O O . MET A 1 116 ? 19.128 0.428 0.233 1.00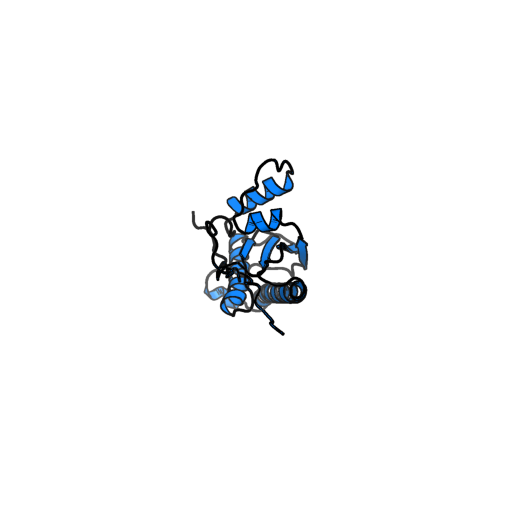 51.62 116 MET A O 1
ATOM 917 N N . HIS A 1 117 ? 19.636 2.117 -1.155 1.00 51.22 117 HIS A N 1
ATOM 918 C CA . HIS A 1 117 ? 20.072 3.015 -0.093 1.00 51.22 117 HIS A CA 1
ATOM 919 C C . HIS A 1 117 ? 18.950 3.109 0.942 1.00 51.22 117 HIS A C 1
ATOM 921 O O . HIS A 1 117 ? 17.777 2.985 0.590 1.00 51.22 117 HIS A O 1
ATOM 927 N N . SER A 1 118 ? 19.308 3.246 2.221 1.00 53.16 118 SER A N 1
ATOM 928 C CA . SER A 1 118 ? 18.345 3.206 3.325 1.00 53.16 118 SER A CA 1
ATOM 929 C C . SER A 1 118 ? 17.309 4.310 3.142 1.00 53.16 118 SER A C 1
ATOM 931 O O . SER A 1 118 ? 17.519 5.426 3.607 1.00 53.16 118 SER A O 1
ATOM 933 N N . ALA A 1 119 ? 16.228 4.020 2.422 1.00 59.97 119 ALA A N 1
ATOM 934 C CA . ALA A 1 119 ? 15.193 4.998 2.197 1.00 59.97 119 ALA A CA 1
ATOM 935 C C . ALA A 1 119 ? 14.540 5.243 3.546 1.00 59.97 119 ALA A C 1
ATOM 937 O O . ALA A 1 119 ? 14.196 4.307 4.282 1.00 59.97 119 ALA A O 1
ATOM 938 N N . GLU A 1 120 ? 14.406 6.512 3.891 1.00 71.00 120 GLU A N 1
ATOM 939 C CA . GLU A 1 120 ? 13.571 6.860 5.019 1.00 71.00 120 GLU A CA 1
ATOM 940 C C . GLU A 1 120 ? 12.136 6.540 4.619 1.00 71.00 120 GLU A C 1
ATOM 942 O O . GLU A 1 120 ? 11.644 6.986 3.580 1.00 71.00 120 GLU A O 1
ATOM 947 N N . LEU A 1 121 ? 11.502 5.693 5.424 1.00 82.06 121 LEU A N 1
ATOM 948 C CA . LEU A 1 121 ? 10.119 5.300 5.242 1.00 82.06 121 LEU A CA 1
ATOM 949 C C . LEU A 1 121 ? 9.272 6.129 6.197 1.00 82.06 121 LEU A C 1
ATOM 951 O O . LEU A 1 121 ? 9.315 5.910 7.411 1.00 82.06 121 LEU A O 1
ATOM 955 N N . ASN A 1 122 ? 8.518 7.070 5.643 1.00 87.12 122 ASN A N 1
ATOM 956 C CA . ASN A 1 122 ? 7.514 7.822 6.385 1.00 87.12 122 ASN A CA 1
ATOM 957 C C . ASN A 1 122 ? 6.138 7.186 6.162 1.00 87.12 122 ASN A C 1
ATOM 959 O O . ASN A 1 122 ? 5.863 6.707 5.066 1.00 87.12 122 ASN A O 1
ATOM 963 N N . CYS A 1 123 ? 5.272 7.193 7.172 1.00 90.00 123 CYS A N 1
ATOM 964 C CA . CYS A 1 123 ? 3.894 6.738 7.050 1.00 90.00 123 CYS A CA 1
ATOM 965 C C . CYS A 1 123 ? 2.948 7.777 7.644 1.00 90.00 123 CYS A C 1
ATOM 967 O O . CYS A 1 123 ? 3.115 8.185 8.794 1.00 90.00 123 CYS A O 1
ATOM 969 N N . ILE A 1 124 ? 1.934 8.159 6.871 1.00 92.25 124 ILE A N 1
ATOM 970 C CA . ILE A 1 124 ? 0.852 9.038 7.310 1.00 92.25 124 ILE A CA 1
ATOM 971 C C . ILE A 1 124 ? -0.495 8.326 7.199 1.00 92.25 124 ILE A C 1
ATOM 973 O O . ILE A 1 124 ? -0.703 7.478 6.328 1.00 92.25 124 ILE A O 1
ATOM 977 N N . VAL A 1 125 ? -1.417 8.705 8.079 1.00 91.81 125 VAL A N 1
ATOM 978 C CA . VAL A 1 125 ? -2.799 8.223 8.093 1.00 91.81 125 VAL A CA 1
ATOM 979 C C . VAL A 1 125 ? -3.669 9.238 7.356 1.00 91.81 125 VAL A C 1
ATOM 981 O O . VAL A 1 125 ? -3.657 10.421 7.690 1.00 91.81 125 VAL A O 1
ATOM 984 N N . ILE A 1 126 ? -4.413 8.786 6.350 1.00 90.44 126 ILE A N 1
ATOM 985 C CA . ILE A 1 126 ? -5.364 9.606 5.598 1.00 90.44 126 ILE A CA 1
ATOM 986 C C . ILE A 1 126 ? -6.775 9.189 6.013 1.00 90.44 126 ILE A C 1
ATOM 988 O O . ILE A 1 126 ? -7.251 8.131 5.606 1.00 90.44 126 ILE A O 1
ATOM 992 N N . GLU A 1 127 ? -7.435 10.024 6.813 1.00 89.56 127 GLU A N 1
ATOM 993 C CA . GLU A 1 127 ? -8.836 9.855 7.223 1.00 89.56 127 GLU A CA 1
ATOM 994 C C . GLU A 1 127 ? -9.763 10.567 6.223 1.00 89.56 127 GLU A C 1
ATOM 996 O O . GLU A 1 127 ? -10.341 11.614 6.508 1.00 89.56 127 GLU A O 1
ATOM 1001 N N . ASP A 1 128 ? -9.845 10.035 5.003 1.00 86.94 128 ASP A N 1
ATOM 1002 C CA . ASP A 1 128 ? -10.711 10.562 3.945 1.00 86.94 128 ASP A CA 1
ATOM 1003 C C . ASP A 1 128 ? -11.427 9.405 3.241 1.00 86.94 128 ASP A C 1
ATOM 1005 O O . ASP A 1 128 ? -10.832 8.641 2.476 1.00 86.94 128 ASP A O 1
ATOM 1009 N N . ALA A 1 129 ? -12.734 9.295 3.484 1.00 83.44 129 ALA A N 1
ATOM 1010 C CA . ALA A 1 129 ? -13.575 8.246 2.921 1.00 83.44 129 ALA A CA 1
ATOM 1011 C C . ALA A 1 129 ? -13.583 8.247 1.382 1.00 83.44 129 ALA A C 1
ATOM 1013 O O . ALA A 1 129 ? -13.710 7.185 0.774 1.00 83.44 129 ALA A O 1
ATOM 1014 N N . LEU A 1 130 ? -13.400 9.401 0.726 1.00 84.19 130 LEU A N 1
ATOM 1015 C CA . LEU A 1 130 ? -13.316 9.469 -0.737 1.00 84.19 130 LEU A CA 1
ATOM 1016 C C . LEU A 1 130 ? -12.010 8.862 -1.245 1.00 84.19 130 LEU A C 1
ATOM 1018 O O . LEU A 1 130 ? -12.012 8.164 -2.258 1.00 84.19 130 LEU A O 1
ATOM 1022 N N . VAL A 1 131 ? -10.905 9.108 -0.536 1.00 86.44 131 VAL A N 1
ATOM 1023 C CA . VAL A 1 131 ? -9.607 8.490 -0.835 1.00 86.44 131 VAL A CA 1
ATOM 1024 C C . VAL A 1 131 ? -9.701 6.980 -0.660 1.00 86.44 131 VAL A C 1
ATOM 1026 O O . VAL A 1 131 ? -9.365 6.239 -1.579 1.00 86.44 131 VAL A O 1
ATOM 1029 N N . THR A 1 132 ? -10.232 6.525 0.472 1.00 86.31 132 THR A N 1
ATOM 1030 C CA . THR A 1 132 ? -10.411 5.096 0.756 1.00 86.31 132 THR A CA 1
ATOM 1031 C C . THR A 1 132 ? -11.307 4.427 -0.289 1.00 86.31 132 THR A C 1
ATOM 1033 O O . THR A 1 132 ? -10.948 3.382 -0.833 1.00 86.31 132 THR A O 1
ATOM 1036 N N . SER A 1 133 ? -12.421 5.071 -0.650 1.00 83.25 133 SER A N 1
ATOM 1037 C CA . SER A 1 133 ? -13.355 4.593 -1.676 1.00 83.25 133 SER A CA 1
ATOM 1038 C C . SER A 1 133 ? -12.689 4.417 -3.043 1.00 83.25 133 SER A C 1
ATOM 1040 O O . SER A 1 133 ? -12.939 3.426 -3.723 1.00 83.25 133 SER A O 1
ATOM 1042 N N . LEU A 1 134 ? -11.797 5.330 -3.439 1.00 84.06 134 LEU A N 1
ATOM 1043 C CA . LEU A 1 134 ? -11.067 5.221 -4.703 1.00 84.06 134 LEU A CA 1
ATOM 1044 C C . LEU A 1 134 ? -10.205 3.950 -4.782 1.00 84.06 134 LEU A C 1
ATOM 1046 O O . LEU A 1 134 ? -10.128 3.333 -5.845 1.00 84.06 134 LEU A O 1
ATOM 1050 N N . PHE A 1 135 ? -9.569 3.546 -3.680 1.00 84.19 135 PHE A N 1
ATOM 1051 C CA . PHE A 1 135 ? -8.730 2.343 -3.644 1.00 84.19 135 PHE A CA 1
ATOM 1052 C C . PHE A 1 135 ? -9.538 1.044 -3.567 1.00 84.19 135 PHE A C 1
ATOM 1054 O O . PHE A 1 135 ? -9.060 0.002 -4.016 1.00 84.19 135 PHE A O 1
ATOM 1061 N N . THR A 1 136 ? -10.762 1.093 -3.047 1.00 79.00 136 THR A N 1
ATOM 1062 C CA . THR A 1 136 ? -11.654 -0.071 -2.915 1.00 79.00 136 THR A CA 1
ATOM 1063 C C . THR A 1 136 ? -12.636 -0.221 -4.086 1.00 79.00 136 THR A C 1
ATOM 1065 O O . THR A 1 136 ? -13.619 -0.947 -3.981 1.00 79.00 136 THR A O 1
ATOM 1068 N N . GLY A 1 137 ? -12.388 0.447 -5.222 1.00 71.81 137 GLY A N 1
ATOM 1069 C CA . GLY A 1 137 ? -13.202 0.317 -6.444 1.00 71.81 137 GLY A CA 1
ATOM 1070 C C . GLY A 1 137 ? -14.444 1.217 -6.491 1.00 71.81 137 GLY A C 1
ATOM 1071 O O . GLY A 1 137 ? -15.251 1.139 -7.422 1.00 71.81 137 GLY A O 1
ATOM 1072 N N . GLY A 1 138 ? -14.603 2.106 -5.514 1.00 69.81 138 GLY A N 1
ATOM 1073 C CA . GLY A 1 138 ? -15.647 3.116 -5.506 1.00 69.81 138 GLY A CA 1
ATOM 1074 C C . GLY A 1 138 ? -15.478 4.143 -6.626 1.00 69.81 138 GLY A C 1
ATOM 1075 O O . GLY A 1 138 ? -14.378 4.573 -6.979 1.00 69.81 138 GLY A O 1
ATOM 1076 N N . ARG A 1 139 ? -16.608 4.566 -7.200 1.00 65.38 139 ARG A N 1
ATOM 1077 C CA . ARG A 1 139 ? -16.648 5.636 -8.202 1.00 65.38 139 ARG A CA 1
ATOM 1078 C C . ARG A 1 139 ? -16.953 6.962 -7.518 1.00 65.38 139 ARG A C 1
ATOM 1080 O O . ARG A 1 139 ? -17.968 7.091 -6.836 1.00 65.38 139 ARG A O 1
ATOM 1087 N N . LEU A 1 140 ? -16.119 7.968 -7.769 1.00 64.94 140 LEU A N 1
ATOM 1088 C CA . LEU A 1 140 ? -16.411 9.349 -7.394 1.00 64.94 140 LEU A CA 1
ATOM 1089 C C . LEU A 1 140 ? -17.719 9.796 -8.068 1.00 64.94 140 LEU A C 1
ATOM 1091 O O . LEU A 1 140 ? -17.786 9.904 -9.293 1.00 64.94 140 LEU A O 1
ATOM 1095 N N . ARG A 1 141 ? -18.766 10.060 -7.280 1.00 61.53 141 ARG A N 1
ATOM 1096 C CA . ARG A 1 141 ? -19.994 10.697 -7.780 1.00 61.53 141 ARG A CA 1
ATOM 1097 C C . ARG A 1 141 ? -19.726 12.194 -7.965 1.00 61.53 141 ARG A C 1
ATOM 1099 O O . ARG A 1 141 ? -19.253 12.846 -7.049 1.00 61.53 141 ARG A O 1
ATOM 1106 N N . SER A 1 142 ? -19.974 12.739 -9.154 1.00 50.59 142 SER A N 1
ATOM 1107 C CA . SER A 1 142 ? -19.845 14.182 -9.444 1.00 50.59 142 SER A CA 1
ATOM 1108 C C . SER A 1 142 ? -20.564 15.044 -8.375 1.00 50.59 142 SER A C 1
ATOM 1110 O O . SER A 1 142 ? -21.631 14.612 -7.937 1.00 50.59 142 SER A O 1
ATOM 1112 N N . PRO A 1 143 ? -20.039 16.218 -7.936 1.00 56.41 143 PRO A N 1
ATOM 1113 C CA . PRO A 1 143 ? -19.061 17.078 -8.603 1.00 56.41 143 PRO A CA 1
ATOM 1114 C C . PRO A 1 143 ? -17.749 17.217 -7.815 1.00 56.41 143 PRO A C 1
ATOM 1116 O O . PRO A 1 143 ? -17.440 18.262 -7.242 1.00 56.41 143 PRO A O 1
ATOM 1119 N N . PHE A 1 144 ? -16.908 16.183 -7.809 1.00 57.34 144 PHE A N 1
ATOM 1120 C CA . PHE A 1 144 ? -15.557 16.339 -7.269 1.00 57.34 144 PHE A CA 1
ATOM 1121 C C . PHE A 1 144 ? -14.675 17.106 -8.268 1.00 57.34 144 PHE A C 1
ATOM 1123 O O . PHE A 1 144 ? -14.111 16.557 -9.221 1.00 57.34 144 PHE A O 1
ATOM 1130 N N . ASN A 1 145 ? -14.586 18.421 -8.048 1.00 58.34 145 ASN A N 1
ATOM 1131 C CA . ASN A 1 145 ? -13.761 19.351 -8.825 1.00 58.34 145 ASN A CA 1
ATOM 1132 C C . ASN A 1 145 ? -12.336 19.509 -8.261 1.00 58.34 145 ASN A C 1
ATOM 1134 O O . ASN A 1 145 ? -11.513 20.227 -8.823 1.00 58.34 145 ASN A O 1
ATOM 1138 N N . LYS A 1 146 ? -12.011 18.836 -7.146 1.00 75.81 146 LYS A N 1
ATOM 1139 C CA . LYS A 1 146 ? -10.664 18.895 -6.571 1.00 75.81 146 LYS A CA 1
ATOM 1140 C C . LYS A 1 146 ? -9.692 18.098 -7.444 1.00 75.81 146 LYS A C 1
ATOM 1142 O O . LYS A 1 146 ? -9.817 16.882 -7.591 1.00 75.81 146 LYS A O 1
ATOM 1147 N N . TYR A 1 147 ? -8.695 18.801 -7.977 1.00 81.31 147 TYR A N 1
ATOM 1148 C CA . TYR A 1 147 ? -7.617 18.256 -8.808 1.00 81.31 147 TYR A CA 1
ATOM 1149 C C . TYR A 1 147 ? -6.949 17.017 -8.188 1.00 81.31 147 TYR A C 1
ATOM 1151 O O . TYR A 1 147 ? -6.657 16.053 -8.894 1.00 81.31 147 TYR A O 1
ATOM 1159 N N . TYR A 1 148 ? -6.782 17.017 -6.862 1.00 84.56 148 TYR A N 1
ATOM 1160 C CA . TYR A 1 148 ? -6.188 15.917 -6.104 1.00 84.56 148 TYR A CA 1
ATOM 1161 C C . TYR A 1 148 ? -6.878 14.564 -6.353 1.00 84.56 148 TYR A C 1
ATOM 1163 O O . TYR A 1 148 ? -6.216 13.625 -6.789 1.00 84.56 148 TYR A O 1
ATOM 1171 N N . TYR A 1 149 ? -8.200 14.468 -6.168 1.00 83.75 149 TYR A N 1
ATOM 1172 C CA . TYR A 1 149 ? -8.922 13.199 -6.333 1.00 83.75 149 TYR A CA 1
ATOM 1173 C C . TYR A 1 149 ? -8.910 12.707 -7.780 1.00 83.75 149 TYR A C 1
ATOM 1175 O O . TYR A 1 149 ? -8.772 11.513 -8.020 1.00 83.75 149 TYR A O 1
ATOM 1183 N N . ARG A 1 150 ? -8.984 13.621 -8.759 1.00 81.94 150 ARG A N 1
ATOM 1184 C CA . ARG A 1 150 ? -8.878 13.259 -10.183 1.00 81.94 150 ARG A CA 1
ATOM 1185 C C . ARG A 1 150 ? -7.492 12.720 -10.526 1.00 81.94 150 ARG A C 1
ATOM 1187 O O . ARG A 1 150 ? -7.381 11.749 -11.271 1.00 81.94 150 ARG A O 1
ATOM 1194 N N . LYS A 1 151 ? -6.434 13.341 -9.994 1.00 86.12 151 LYS A N 1
ATOM 1195 C CA . LYS A 1 151 ? -5.058 12.863 -10.170 1.00 86.12 151 LYS A CA 1
ATOM 1196 C C . LYS A 1 151 ? -4.892 11.475 -9.553 1.00 86.12 151 LYS A C 1
ATOM 1198 O O . LYS A 1 151 ? -4.371 10.587 -10.222 1.00 86.12 151 LYS A O 1
ATOM 1203 N N . LEU A 1 152 ? -5.386 11.282 -8.332 1.00 86.12 152 LEU A N 1
ATOM 1204 C CA . LEU A 1 152 ? -5.310 10.002 -7.636 1.00 86.12 152 LEU A CA 1
ATOM 1205 C C . LEU A 1 152 ? -6.090 8.902 -8.369 1.00 86.12 152 LEU A C 1
ATOM 1207 O O . LEU A 1 152 ? -5.556 7.826 -8.614 1.00 86.12 152 LEU A O 1
ATOM 1211 N N . GLN A 1 153 ? -7.311 9.199 -8.818 1.00 85.19 153 GLN A N 1
ATOM 1212 C CA . GLN A 1 153 ? -8.118 8.276 -9.615 1.00 85.19 153 GLN A CA 1
ATOM 1213 C C . GLN A 1 153 ? -7.396 7.851 -10.902 1.00 85.19 153 GLN A C 1
ATOM 1215 O O . GLN A 1 153 ? -7.378 6.669 -11.234 1.00 85.19 153 GLN A O 1
ATOM 1220 N N . LYS A 1 154 ? -6.748 8.786 -11.611 1.00 85.44 154 LYS A N 1
ATOM 1221 C CA . LYS A 1 154 ? -5.933 8.455 -12.792 1.00 85.44 154 LYS A CA 1
ATOM 1222 C C . LYS A 1 154 ? -4.757 7.539 -12.447 1.00 85.44 154 LYS A C 1
ATOM 1224 O O . LYS A 1 154 ? -4.487 6.612 -13.202 1.00 85.44 154 LYS A O 1
ATOM 1229 N N . GLN A 1 155 ? -4.067 7.777 -11.330 1.00 87.81 155 GLN A N 1
ATOM 1230 C CA . GLN A 1 155 ? -2.961 6.917 -10.886 1.00 87.81 155 GLN A CA 1
ATOM 1231 C C . GLN A 1 155 ? -3.435 5.498 -10.563 1.00 87.81 155 GLN A C 1
ATOM 1233 O O . GLN A 1 155 ? -2.780 4.535 -10.941 1.00 87.81 155 GLN A O 1
ATOM 1238 N N . ILE A 1 156 ? -4.586 5.373 -9.910 1.00 85.38 156 ILE A N 1
ATOM 1239 C CA . ILE A 1 156 ? -5.207 4.092 -9.564 1.00 85.38 156 ILE A CA 1
ATOM 1240 C C . ILE A 1 156 ? -5.604 3.305 -10.824 1.00 85.38 156 ILE A C 1
ATOM 1242 O O . ILE A 1 156 ? -5.282 2.123 -10.957 1.00 85.38 156 ILE A O 1
ATOM 1246 N N . LEU A 1 157 ? -6.258 3.967 -11.783 1.00 83.25 157 LEU A N 1
ATOM 1247 C CA . LEU A 1 157 ? -6.674 3.333 -13.036 1.00 83.25 157 LEU A CA 1
ATOM 1248 C C . LEU A 1 157 ? -5.461 2.894 -13.869 1.00 83.25 157 LEU A C 1
ATOM 1250 O O . LEU A 1 157 ? -5.388 1.749 -14.308 1.00 83.25 157 LEU A O 1
ATOM 1254 N N . ASN A 1 158 ? -4.464 3.765 -14.014 1.00 84.06 158 ASN A N 1
ATOM 1255 C CA . ASN A 1 158 ? -3.327 3.513 -14.900 1.00 84.06 158 ASN A CA 1
ATOM 1256 C C . ASN A 1 158 ? -2.170 2.754 -14.230 1.00 84.06 158 ASN A C 1
ATOM 1258 O O . ASN A 1 158 ? -1.231 2.366 -14.912 1.00 84.06 158 ASN A O 1
ATOM 1262 N N . GLY A 1 159 ? -2.186 2.576 -12.908 1.00 83.44 159 GLY A N 1
ATOM 1263 C CA . GLY A 1 159 ? -1.079 1.968 -12.175 1.00 83.44 159 GLY A CA 1
ATOM 1264 C C . GLY A 1 159 ? -1.008 0.454 -12.363 1.00 83.44 159 GLY A C 1
ATOM 1265 O O . GLY A 1 159 ? -2.012 -0.234 -12.180 1.00 83.44 159 GLY A O 1
ATOM 1266 N N . ASP A 1 160 ? 0.190 -0.065 -12.646 1.00 84.38 160 ASP A N 1
ATOM 1267 C CA . ASP A 1 160 ? 0.443 -1.507 -12.832 1.00 84.38 160 ASP A CA 1
ATOM 1268 C C . ASP A 1 160 ? 0.207 -2.336 -11.564 1.00 84.38 160 ASP A C 1
ATOM 1270 O O . ASP A 1 160 ? 0.011 -3.540 -11.639 1.00 84.38 160 ASP A O 1
ATOM 1274 N N . PHE A 1 161 ? 0.243 -1.699 -10.394 1.00 85.69 161 PHE A N 1
ATOM 1275 C CA . PHE A 1 161 ? -0.002 -2.318 -9.095 1.00 85.69 161 PHE A CA 1
ATOM 1276 C C . PHE A 1 161 ? -1.094 -1.527 -8.377 1.00 85.69 161 PHE A C 1
ATOM 1278 O O . PHE A 1 161 ? -0.795 -0.654 -7.559 1.00 85.69 161 PHE A O 1
ATOM 1285 N N . SER A 1 162 ? -2.358 -1.810 -8.694 1.00 87.06 162 SER A N 1
ATOM 1286 C CA . SER A 1 162 ? -3.502 -1.190 -8.023 1.00 87.06 162 SER A CA 1
ATOM 1287 C C . SER A 1 162 ? -4.739 -2.085 -8.018 1.00 87.06 162 SER A C 1
ATOM 1289 O O . SER A 1 162 ? -5.062 -2.690 -9.039 1.00 87.06 162 SER A O 1
ATOM 1291 N N . SER A 1 163 ? -5.463 -2.084 -6.897 1.00 78.38 163 SER A N 1
ATOM 1292 C CA . SER A 1 163 ? -6.655 -2.910 -6.654 1.00 78.38 163 SER A CA 1
ATOM 1293 C C . SER A 1 163 ? -7.918 -2.470 -7.395 1.00 78.38 163 SER A C 1
ATOM 1295 O O . SER A 1 163 ? -8.788 -3.297 -7.642 1.00 78.38 163 SER A O 1
ATOM 1297 N N . ALA A 1 164 ? -8.078 -1.193 -7.758 1.00 67.88 164 ALA A N 1
ATOM 1298 C CA . ALA A 1 164 ? -9.391 -0.683 -8.184 1.00 67.88 164 ALA A CA 1
ATOM 1299 C C . ALA A 1 164 ? -9.910 -1.239 -9.525 1.00 67.88 164 ALA A C 1
ATOM 1301 O O . ALA A 1 164 ? -11.087 -1.067 -9.832 1.00 67.88 164 ALA A O 1
ATOM 1302 N N . ILE A 1 165 ? -9.057 -1.884 -10.328 1.00 55.84 165 ILE A N 1
ATOM 1303 C CA . ILE A 1 165 ? -9.481 -2.576 -11.558 1.00 55.84 165 ILE A CA 1
ATOM 1304 C C . ILE A 1 165 ? -9.892 -4.025 -11.268 1.00 55.84 165 ILE A C 1
ATOM 1306 O O . ILE A 1 165 ? -10.832 -4.532 -11.872 1.00 55.84 165 ILE A O 1
ATOM 1310 N N . GLU A 1 166 ? -9.236 -4.673 -10.309 1.00 51.84 166 GLU A N 1
ATOM 1311 C CA . GLU A 1 166 ? -9.497 -6.068 -9.938 1.00 51.84 166 GLU A CA 1
ATOM 1312 C C . GLU A 1 166 ? -10.678 -6.197 -8.966 1.00 51.84 166 GLU A C 1
ATOM 1314 O O . GLU A 1 166 ? -11.320 -7.239 -8.887 1.00 51.84 166 GLU A O 1
ATOM 1319 N N . TYR A 1 167 ? -11.028 -5.113 -8.271 1.00 55.28 167 TYR A N 1
ATOM 1320 C CA . TYR A 1 167 ? -12.064 -5.081 -7.239 1.00 55.28 167 TYR A CA 1
ATOM 1321 C C . TYR A 1 167 ? -13.440 -4.637 -7.773 1.00 55.28 167 TYR A C 1
ATOM 1323 O O . TYR A 1 167 ? -14.138 -3.829 -7.160 1.00 55.28 167 TYR A O 1
ATOM 1331 N N . SER A 1 168 ? -13.860 -5.161 -8.928 1.00 47.22 168 SER A N 1
ATOM 1332 C CA . SER A 1 168 ? -15.162 -4.866 -9.558 1.00 47.22 168 SER A CA 1
ATOM 1333 C C . SER A 1 168 ? -16.351 -5.595 -8.899 1.00 47.22 168 SER A C 1
ATOM 1335 O O . SER A 1 168 ? -17.247 -6.080 -9.583 1.00 47.22 168 SER A O 1
ATOM 1337 N N . GLY A 1 169 ? -16.392 -5.679 -7.563 1.00 47.25 169 GLY A N 1
ATOM 1338 C CA . GLY A 1 169 ? -17.511 -6.343 -6.873 1.00 47.25 169 GLY A CA 1
ATOM 1339 C C . GLY A 1 169 ? -17.262 -6.874 -5.462 1.00 47.25 169 GLY A C 1
ATOM 1340 O O . GLY A 1 169 ? -18.174 -7.457 -4.897 1.00 47.25 169 GLY A O 1
ATOM 1341 N N . GLY A 1 170 ? -16.066 -6.668 -4.904 1.00 49.06 170 GLY A N 1
ATOM 1342 C CA . GLY A 1 170 ? -15.729 -6.797 -3.485 1.00 49.06 170 GLY A CA 1
ATOM 1343 C C . GLY A 1 170 ? -16.319 -7.964 -2.693 1.00 49.06 170 GLY A C 1
ATOM 1344 O O . GLY A 1 170 ? -17.382 -7.812 -2.108 1.00 49.06 170 GLY A O 1
ATOM 1345 N N . VAL A 1 171 ? -15.539 -9.037 -2.513 1.00 50.69 171 VAL A N 1
ATOM 1346 C CA . VAL A 1 171 ? -15.571 -9.863 -1.291 1.00 50.69 171 VAL A CA 1
ATOM 1347 C C . VAL A 1 171 ? -14.173 -10.457 -1.052 1.00 50.69 171 VAL A C 1
ATOM 1349 O O . VAL A 1 171 ? -13.817 -11.460 -1.663 1.00 50.69 171 VAL A O 1
ATOM 1352 N N . GLY A 1 172 ? -13.380 -9.855 -0.158 1.00 52.44 172 GLY A N 1
ATOM 1353 C CA . GLY A 1 172 ? -12.180 -10.484 0.418 1.00 52.44 172 GLY A CA 1
ATOM 1354 C C . GLY A 1 172 ? -10.886 -9.657 0.358 1.00 52.44 172 GLY A C 1
ATOM 1355 O O . GLY A 1 172 ? -10.841 -8.618 -0.299 1.00 52.44 172 GLY A O 1
ATOM 1356 N N . PRO A 1 173 ? -9.827 -10.090 1.071 1.00 59.28 173 PRO A N 1
ATOM 1357 C CA . PRO A 1 173 ? -8.505 -9.477 0.978 1.00 59.28 173 PRO A CA 1
ATOM 1358 C C . PRO A 1 173 ? -7.972 -9.520 -0.452 1.00 59.28 173 PRO A C 1
ATOM 1360 O O . PRO A 1 173 ? -8.074 -10.539 -1.134 1.00 59.28 173 PRO A O 1
ATOM 1363 N N . VAL A 1 174 ? -7.343 -8.430 -0.877 1.00 69.25 174 VAL A N 1
ATOM 1364 C CA . VAL A 1 174 ? -6.683 -8.343 -2.177 1.00 69.25 174 VAL A CA 1
ATOM 1365 C C . VAL A 1 174 ? -5.229 -8.785 -2.045 1.00 69.25 174 VAL A C 1
ATOM 1367 O O . VAL A 1 174 ? -4.505 -8.340 -1.151 1.00 69.25 174 VAL A O 1
ATOM 1370 N N . ILE A 1 175 ? -4.801 -9.646 -2.965 1.00 77.94 175 ILE A N 1
ATOM 1371 C CA . ILE A 1 175 ? -3.395 -9.993 -3.173 1.00 77.94 175 ILE A CA 1
ATOM 1372 C C . ILE A 1 175 ? -2.821 -9.032 -4.209 1.00 77.94 175 ILE A C 1
ATOM 1374 O O . ILE A 1 175 ? -3.407 -8.827 -5.265 1.00 77.94 175 ILE A O 1
ATOM 1378 N N . MET A 1 176 ? -1.665 -8.442 -3.918 1.00 79.00 176 MET A N 1
ATOM 1379 C CA . MET A 1 176 ? -1.024 -7.490 -4.817 1.00 79.00 17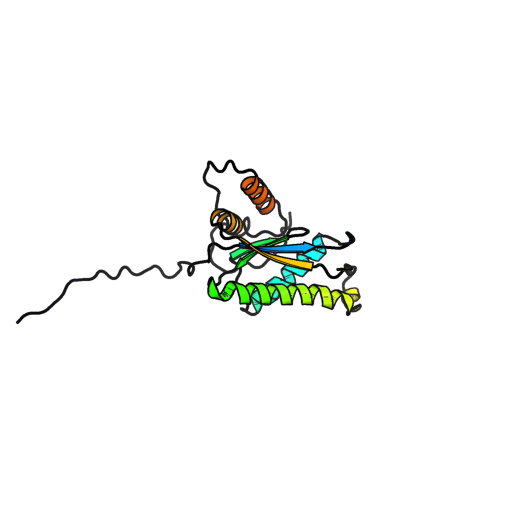6 MET A CA 1
ATOM 1380 C C . MET A 1 176 ? -0.403 -8.205 -6.013 1.00 79.00 176 MET A C 1
ATOM 1382 O O . MET A 1 176 ? 0.589 -8.924 -5.862 1.00 79.00 176 MET A O 1
ATOM 1386 N N . VAL A 1 177 ? -0.947 -7.969 -7.204 1.00 78.75 177 VAL A N 1
ATOM 1387 C CA . VAL A 1 177 ? -0.432 -8.497 -8.475 1.00 78.75 177 VAL A CA 1
ATOM 1388 C C . VAL A 1 177 ? -0.130 -7.369 -9.468 1.00 78.75 177 VAL A C 1
ATOM 1390 O O . VAL A 1 177 ? -0.629 -6.248 -9.342 1.00 78.75 177 VAL A O 1
ATOM 1393 N N . CYS A 1 178 ? 0.772 -7.654 -10.413 1.00 75.56 178 CYS A N 1
ATOM 1394 C CA . CYS A 1 178 ? 1.140 -6.742 -11.494 1.00 75.56 178 CYS A CA 1
ATOM 1395 C C . CYS A 1 178 ? 0.177 -6.939 -12.665 1.00 75.56 178 CYS A C 1
ATOM 1397 O O . CYS A 1 178 ? 0.040 -8.064 -13.148 1.00 75.56 178 CYS A O 1
ATOM 1399 N N . LYS A 1 179 ? -0.430 -5.858 -13.158 1.00 75.56 179 LYS A N 1
ATOM 1400 C CA . LYS A 1 179 ? -1.225 -5.878 -14.387 1.00 75.56 179 LYS A CA 1
ATOM 1401 C C . LYS A 1 179 ? -0.322 -6.250 -15.567 1.00 75.56 179 LYS A C 1
ATOM 1403 O O . LYS A 1 179 ? 0.720 -5.627 -15.778 1.00 75.56 179 LYS A O 1
ATOM 1408 N N . VAL A 1 180 ? -0.718 -7.272 -16.321 1.00 62.78 180 VAL A N 1
ATOM 1409 C CA . VAL A 1 180 ? -0.101 -7.637 -17.602 1.00 62.78 180 VAL A CA 1
ATOM 1410 C C . VAL A 1 180 ? -1.043 -7.126 -18.687 1.00 62.78 180 VAL A C 1
ATOM 1412 O O . VAL A 1 180 ? -2.174 -7.600 -18.770 1.00 62.78 180 VAL A O 1
ATOM 1415 N N . TYR A 1 181 ? -0.605 -6.117 -19.439 1.00 49.72 181 TYR A N 1
ATOM 1416 C CA . TYR A 1 181 ? -1.295 -5.617 -20.630 1.00 49.72 181 TYR A CA 1
ATOM 1417 C C . TYR A 1 181 ? -0.666 -6.214 -21.884 1.00 49.72 181 TYR A C 1
ATOM 1419 O O . TYR A 1 181 ? 0.578 -6.379 -21.876 1.00 49.72 181 TYR A O 1
#

Secondary structure (DSSP, 8-state):
--------------TT------S-EEEEEEE-SS----HHHHHHHHHHHHHHHHHTTS--EEEEEE-SSEEEEEE---GGGHHHHHHHHHHHHHHHHHHHHH-GGGGGGT-PPP-----EEEEEEE--HHHHHHHTT----S----HHHHHHHHHHHH-SSBGGGT-SS--SPPP------

Organism: NCBI:txid2492395

Sequence (181 aa):
MAKRESSTHKQKQPAGAPLHTADVTLKFTFNYPGYGCNIREHKILIARTLNELVSKGQLVIYGYLINVTEIYLVPACEKRELGAVQKLITDALKRMMRSDKTTGDIMNKGYKIVDMHSAELNCIVIEDALVTSLFTGGRLRSPFNKYYYRKLQKQILNGDFSSAIEYSGGVGPVIMVCKVY

Foldseek 3Di:
DDDDDDDDPPPPDDPADQDPQQLKKKKKFWAFPDDPDPQVVVLVLLLVLVLVCVVVVNWFWLFWADDSGMIITRTSDDPVCVVVVVVVSVVSVQCSLVVLVPDPPVVVPPDDRDNRDRIDMDIDMDNDNLLSCLRNQHDDDDDPPDPVSVVSNVSQVPGQWICNVVNPDDDTGDRTDGDDD

pLDDT: mean 71.2, std 19.92, range [33.09, 94.5]